Protein AF-A0A1Y1WV71-F1 (afdb_monomer_lite)

Sequence (171 aa):
MDFIVKAIEKKKINKIKLLINNNNKRDILYEMYDKNELSEKKLKFIIEKCSNYLYISTPLIERLIKEDNYQLFSIIIENLNFFDNKFILNILLFHYKNKTPISTSDLKQQISKYKFKLNKYNIYRRNTCGNYLEEACSCGNENVFFFLIRHGIVRKNENIFGETLLFEACR

Structure (mmCIF, N/CA/C/O backbone):
data_AF-A0A1Y1WV71-F1
#
_entry.id   AF-A0A1Y1WV71-F1
#
loop_
_atom_site.group_PDB
_atom_site.id
_atom_site.type_symbol
_atom_site.label_atom_id
_atom_site.label_alt_id
_atom_site.label_comp_id
_atom_site.label_asym_id
_atom_site.label_entity_id
_atom_site.label_seq_id
_atom_site.pdbx_PDB_ins_code
_atom_site.Cartn_x
_atom_site.Cartn_y
_atom_site.Cartn_z
_atom_site.occupancy
_atom_site.B_iso_or_equiv
_atom_site.auth_seq_id
_atom_site.auth_comp_id
_atom_site.auth_asym_id
_atom_site.auth_atom_id
_atom_site.pdbx_PDB_model_num
ATOM 1 N N . MET A 1 1 ? -9.002 -9.980 13.782 1.00 71.69 1 MET A N 1
ATOM 2 C CA . MET A 1 1 ? -9.132 -8.605 13.261 1.00 71.69 1 MET A CA 1
ATOM 3 C C . MET A 1 1 ? -9.161 -7.558 14.363 1.00 71.69 1 MET A C 1
ATOM 5 O O . MET A 1 1 ? -8.266 -6.725 14.388 1.00 71.69 1 MET A O 1
ATOM 9 N N . ASP A 1 2 ? -10.065 -7.654 15.338 1.00 85.56 2 ASP A N 1
ATOM 10 C CA . ASP A 1 2 ? -10.272 -6.631 16.383 1.00 8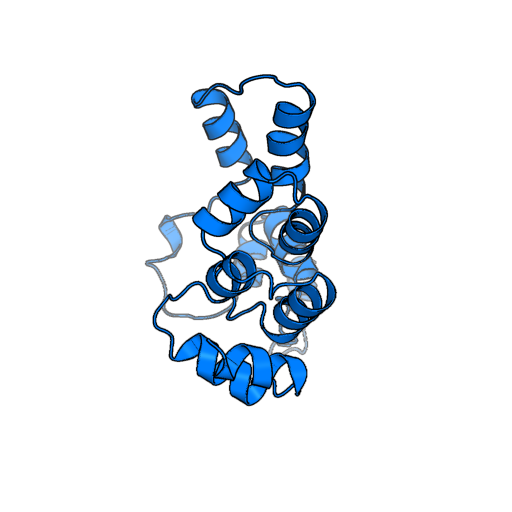5.56 2 ASP A CA 1
ATOM 11 C C . ASP A 1 2 ? -8.999 -6.222 17.138 1.00 85.56 2 ASP A C 1
ATOM 13 O O . ASP A 1 2 ? -8.823 -5.065 17.514 1.00 85.56 2 ASP A O 1
ATOM 17 N N . PHE A 1 3 ? -8.065 -7.155 17.343 1.00 90.62 3 PHE A N 1
ATOM 18 C CA . PHE A 1 3 ? -6.785 -6.867 17.993 1.00 90.62 3 PHE A CA 1
ATOM 19 C C . PHE A 1 3 ? -5.881 -5.926 17.187 1.00 90.62 3 PHE A C 1
ATOM 21 O O . PHE A 1 3 ? -5.140 -5.154 17.795 1.00 90.62 3 PHE A O 1
ATOM 28 N N . ILE A 1 4 ? -5.931 -5.990 15.853 1.00 88.56 4 ILE A N 1
ATOM 29 C CA . ILE A 1 4 ? -5.132 -5.147 14.954 1.00 88.56 4 ILE A CA 1
ATOM 30 C C . ILE A 1 4 ? -5.721 -3.743 14.925 1.00 88.56 4 ILE A C 1
ATOM 32 O O . ILE A 1 4 ? -4.998 -2.780 15.165 1.00 88.56 4 ILE A O 1
ATOM 36 N N . VAL A 1 5 ? -7.037 -3.631 14.743 1.00 90.88 5 VAL A N 1
ATOM 37 C CA . VAL A 1 5 ? -7.748 -2.344 14.744 1.00 90.88 5 VAL A CA 1
ATOM 38 C C . VAL A 1 5 ? -7.538 -1.619 16.074 1.00 90.88 5 VAL A C 1
ATOM 40 O O . VAL A 1 5 ? -7.071 -0.480 16.086 1.00 90.88 5 VAL A O 1
ATOM 43 N N . LYS A 1 6 ? -7.713 -2.320 17.205 1.00 93.94 6 LYS A N 1
ATOM 44 C CA . LYS A 1 6 ? -7.415 -1.776 18.543 1.00 93.94 6 LYS A CA 1
ATOM 45 C C . LYS A 1 6 ? -5.943 -1.386 18.709 1.00 93.94 6 LYS A C 1
ATOM 47 O O . LYS A 1 6 ? -5.636 -0.455 19.454 1.00 93.94 6 LYS A O 1
ATOM 52 N N . ALA A 1 7 ? -5.008 -2.100 18.080 1.00 92.25 7 ALA A N 1
ATOM 53 C CA . ALA A 1 7 ? -3.588 -1.751 18.132 1.00 92.25 7 ALA A CA 1
ATOM 54 C C . ALA A 1 7 ? -3.272 -0.493 17.306 1.00 92.25 7 ALA A C 1
ATOM 56 O O . ALA A 1 7 ? -2.481 0.330 17.768 1.00 92.25 7 ALA A O 1
ATOM 57 N N . ILE A 1 8 ? -3.914 -0.329 16.144 1.00 91.81 8 ILE A N 1
ATOM 58 C CA . ILE A 1 8 ? -3.824 0.861 15.284 1.00 91.81 8 ILE A CA 1
ATOM 59 C C . ILE A 1 8 ? -4.391 2.084 16.005 1.00 91.81 8 ILE A C 1
ATOM 61 O O . ILE A 1 8 ? -3.721 3.109 16.082 1.00 91.81 8 ILE A O 1
ATOM 65 N N . GLU A 1 9 ? -5.568 1.963 16.619 1.00 92.50 9 GLU A N 1
ATOM 66 C CA . GLU A 1 9 ? -6.203 3.053 17.376 1.00 92.50 9 GLU A CA 1
ATOM 67 C C . GLU A 1 9 ? -5.357 3.495 18.571 1.00 92.50 9 GLU A C 1
ATOM 69 O O . GLU A 1 9 ? -5.191 4.686 18.822 1.00 92.50 9 GLU A O 1
ATOM 74 N N . LYS A 1 10 ? -4.730 2.534 19.259 1.00 95.69 10 LYS A N 1
ATOM 75 C CA . LYS A 1 10 ? -3.781 2.804 20.348 1.00 95.69 10 LYS A CA 1
ATOM 76 C C . LYS A 1 10 ? -2.372 3.168 19.859 1.00 95.69 10 LYS A C 1
ATOM 78 O O . LYS A 1 10 ? -1.476 3.296 20.690 1.00 95.69 10 LYS A O 1
ATOM 83 N N . LYS A 1 11 ? -2.150 3.277 18.542 1.00 93.44 11 LYS A N 1
ATOM 84 C CA . LYS A 1 11 ? -0.857 3.572 17.894 1.00 93.44 11 LYS A CA 1
ATOM 85 C C . LYS A 1 11 ? 0.307 2.691 18.384 1.00 93.44 11 LYS A C 1
ATOM 87 O O . LYS A 1 11 ? 1.455 3.129 18.449 1.00 93.44 11 LYS A O 1
ATOM 92 N N . LYS A 1 12 ? 0.044 1.424 18.727 1.00 94.56 12 LYS A N 1
ATOM 93 C CA . LYS A 1 12 ? 1.051 0.487 19.263 1.00 94.56 12 LYS A CA 1
ATOM 94 C C . LYS A 1 12 ? 1.852 -0.183 18.139 1.00 94.56 12 LYS A C 1
ATOM 96 O O . LYS A 1 12 ? 1.635 -1.356 17.841 1.00 94.56 12 LYS A O 1
ATOM 101 N N . ILE A 1 13 ? 2.805 0.543 17.549 1.00 91.69 13 ILE A N 1
ATOM 102 C CA . ILE A 1 13 ? 3.568 0.138 16.345 1.00 91.69 13 ILE A CA 1
ATOM 103 C C . ILE A 1 13 ? 4.200 -1.258 16.469 1.00 91.69 13 ILE A C 1
ATOM 105 O O . ILE A 1 13 ? 4.029 -2.082 15.576 1.00 91.69 13 ILE A O 1
ATOM 109 N N . ASN A 1 14 ? 4.880 -1.566 17.578 1.00 92.38 14 ASN A N 1
ATOM 110 C CA . ASN A 1 14 ? 5.543 -2.869 17.751 1.00 92.38 14 ASN A CA 1
ATOM 111 C C . ASN A 1 14 ? 4.546 -4.033 17.741 1.00 92.38 14 ASN A C 1
ATOM 113 O O . ASN A 1 14 ? 4.819 -5.090 17.177 1.00 92.38 14 ASN A O 1
ATOM 117 N N . LYS A 1 15 ? 3.356 -3.813 18.309 1.00 92.69 15 LYS A N 1
ATOM 118 C CA . LYS A 1 15 ? 2.281 -4.803 18.288 1.00 92.69 15 LYS A CA 1
ATOM 119 C C . LYS A 1 15 ? 1.705 -4.963 16.882 1.00 92.69 15 LYS A C 1
ATOM 121 O O . LYS A 1 15 ? 1.425 -6.085 16.485 1.00 92.69 15 LYS A O 1
ATOM 126 N N . ILE A 1 16 ? 1.566 -3.871 16.129 1.00 89.50 16 ILE A N 1
ATOM 127 C CA . ILE A 1 16 ? 1.105 -3.906 14.733 1.00 89.50 16 ILE A CA 1
ATOM 128 C C . ILE A 1 16 ? 2.090 -4.708 13.874 1.00 89.50 16 ILE A C 1
ATOM 130 O O . ILE A 1 16 ? 1.667 -5.642 13.207 1.00 89.50 16 ILE A O 1
ATOM 134 N N . LYS A 1 17 ? 3.397 -4.428 13.964 1.00 90.12 17 LYS A N 1
ATOM 135 C CA . LYS A 1 17 ? 4.441 -5.167 13.228 1.00 90.12 17 LYS A CA 1
ATOM 136 C C . LYS A 1 17 ? 4.413 -6.666 13.527 1.00 90.12 17 LYS A C 1
ATOM 138 O O . LYS A 1 17 ? 4.433 -7.475 12.607 1.00 90.12 17 LYS A O 1
ATOM 143 N N . LEU A 1 18 ? 4.315 -7.031 14.807 1.00 90.31 18 LEU A N 1
ATOM 144 C CA . LEU A 1 18 ? 4.246 -8.430 15.232 1.00 90.31 18 LEU A CA 1
ATOM 145 C C . LEU A 1 18 ? 2.978 -9.117 14.706 1.00 90.31 18 LEU A C 1
ATOM 147 O O . LEU A 1 18 ? 3.041 -10.243 14.222 1.00 90.31 18 LEU A O 1
ATOM 151 N N . LEU A 1 19 ? 1.834 -8.427 14.746 1.00 88.38 19 LEU A N 1
ATOM 152 C CA . LEU A 1 19 ? 0.576 -8.951 14.213 1.00 88.38 19 LEU A CA 1
ATOM 153 C C . LEU A 1 19 ? 0.590 -9.081 12.686 1.00 88.38 19 LEU A C 1
ATOM 155 O O . LEU A 1 19 ? 0.015 -10.036 12.178 1.00 88.38 19 LEU A O 1
ATOM 159 N N . ILE A 1 20 ? 1.228 -8.160 11.960 1.00 88.25 20 ILE A N 1
ATOM 160 C CA . ILE A 1 20 ? 1.381 -8.249 10.502 1.00 88.25 20 ILE A CA 1
ATOM 161 C C . ILE A 1 20 ? 2.272 -9.445 10.142 1.00 88.25 20 ILE A C 1
ATOM 163 O O . ILE A 1 20 ? 1.861 -10.288 9.348 1.00 88.25 20 ILE A O 1
ATOM 167 N N . ASN A 1 21 ? 3.436 -9.579 10.787 1.00 87.56 21 ASN A N 1
ATOM 168 C CA . ASN A 1 21 ? 4.374 -10.671 10.509 1.00 87.56 21 ASN A CA 1
ATOM 169 C C . ASN A 1 21 ? 3.796 -12.055 10.832 1.00 87.56 21 ASN A C 1
ATOM 171 O O . ASN A 1 21 ? 3.994 -12.993 10.066 1.00 87.56 21 ASN A O 1
ATOM 175 N N . ASN A 1 22 ? 3.054 -12.189 11.934 1.00 87.38 22 ASN A N 1
ATOM 176 C CA . ASN A 1 22 ? 2.500 -13.481 12.346 1.00 87.38 22 ASN A CA 1
ATOM 177 C C . ASN A 1 22 ? 1.320 -13.945 11.482 1.00 87.38 22 ASN A C 1
ATOM 179 O O . ASN A 1 22 ? 0.936 -15.110 11.547 1.00 87.38 22 ASN A O 1
ATOM 183 N N . ASN A 1 23 ? 0.714 -13.058 10.691 1.00 80.12 23 ASN A N 1
ATOM 184 C CA . ASN A 1 23 ? -0.532 -13.356 9.992 1.00 80.12 23 ASN A CA 1
ATOM 185 C C . ASN A 1 23 ? -0.362 -14.083 8.648 1.00 80.12 23 ASN A C 1
ATOM 187 O O . ASN A 1 23 ? -1.324 -14.141 7.893 1.00 80.12 23 ASN A O 1
ATOM 191 N N . ASN A 1 24 ? 0.804 -14.673 8.345 1.00 65.19 24 ASN A N 1
ATOM 192 C CA . ASN A 1 24 ? 1.015 -15.603 7.220 1.00 65.19 24 ASN A CA 1
ATOM 193 C C . ASN A 1 24 ? 0.221 -15.244 5.943 1.00 65.19 24 ASN A C 1
ATOM 195 O O . ASN A 1 24 ? -0.577 -16.039 5.450 1.00 65.19 24 ASN A O 1
ATOM 199 N N . LYS A 1 25 ? 0.459 -14.044 5.395 1.00 67.19 25 LYS A N 1
ATOM 200 C CA . LYS A 1 25 ? -0.151 -13.526 4.148 1.00 67.19 25 LYS A CA 1
ATOM 201 C C . LYS A 1 25 ? -1.622 -13.093 4.219 1.00 67.19 25 LYS A C 1
ATOM 203 O O . LYS A 1 25 ? -2.194 -12.792 3.174 1.00 67.19 25 LYS A O 1
ATOM 208 N N . ARG A 1 26 ? -2.250 -13.021 5.396 1.00 82.75 26 ARG A N 1
ATOM 209 C CA . ARG A 1 26 ? -3.572 -12.383 5.514 1.00 82.75 26 ARG A CA 1
ATOM 210 C C . ARG A 1 26 ? -3.489 -10.924 5.076 1.00 82.75 26 ARG A C 1
ATOM 212 O O . ARG A 1 26 ? -2.684 -10.165 5.617 1.00 82.75 26 ARG A O 1
ATOM 219 N N . ASP A 1 27 ? -4.342 -10.532 4.134 1.00 88.38 27 ASP A N 1
ATOM 220 C CA . ASP A 1 27 ? -4.474 -9.131 3.755 1.00 88.38 27 ASP A CA 1
ATOM 221 C C . ASP A 1 27 ? -5.322 -8.389 4.790 1.00 88.38 27 ASP A C 1
ATOM 223 O O . ASP A 1 27 ? -6.546 -8.292 4.710 1.00 88.38 27 ASP A O 1
ATOM 227 N N . ILE A 1 28 ? -4.620 -7.864 5.787 1.00 91.88 28 ILE A N 1
ATOM 228 C CA . ILE A 1 28 ? -5.192 -7.072 6.871 1.00 91.88 28 ILE A CA 1
ATOM 229 C C . ILE A 1 28 ? -5.898 -5.828 6.328 1.00 91.88 28 ILE A C 1
ATOM 231 O O . ILE A 1 28 ? -6.928 -5.438 6.872 1.00 91.88 28 ILE A O 1
ATOM 235 N N . LEU A 1 29 ? -5.370 -5.196 5.275 1.00 93.94 29 LEU A N 1
ATOM 236 C CA . LEU A 1 29 ? -5.991 -3.997 4.722 1.00 93.94 29 LEU A CA 1
ATOM 237 C C . LEU A 1 29 ? -7.292 -4.336 4.005 1.00 93.94 29 LEU A C 1
ATOM 239 O O . LEU A 1 29 ? -8.265 -3.607 4.177 1.00 93.94 29 LEU A O 1
ATOM 243 N N . TYR A 1 30 ? -7.337 -5.453 3.276 1.00 94.81 30 TYR A N 1
ATOM 244 C CA . TYR A 1 30 ? -8.574 -5.938 2.668 1.00 94.81 30 TYR A CA 1
ATOM 245 C C . TYR A 1 30 ? -9.634 -6.249 3.719 1.00 94.81 30 TYR A C 1
ATOM 247 O O . TYR A 1 30 ? -10.765 -5.789 3.599 1.00 94.81 30 TYR A O 1
ATOM 255 N N . GLU A 1 31 ? -9.265 -6.965 4.784 1.00 94.25 31 GLU A N 1
ATOM 256 C CA . GLU A 1 31 ? -10.199 -7.272 5.870 1.00 94.25 31 GLU A CA 1
ATOM 257 C C . GLU A 1 31 ? -10.696 -5.992 6.570 1.00 94.25 31 GLU A C 1
ATOM 259 O O . GLU A 1 31 ? -11.870 -5.903 6.925 1.00 94.25 31 GLU A O 1
ATOM 264 N N . MET A 1 32 ? -9.829 -4.989 6.771 1.00 95.56 32 MET A N 1
ATOM 265 C CA . MET A 1 32 ? -10.234 -3.696 7.344 1.00 95.56 32 MET A CA 1
ATOM 266 C C . MET A 1 32 ? -11.155 -2.922 6.404 1.00 95.56 32 MET A C 1
ATOM 268 O O . MET A 1 32 ? -12.075 -2.249 6.867 1.00 95.56 32 MET A O 1
ATOM 272 N N . TYR A 1 33 ? -10.902 -2.998 5.100 1.00 96.56 33 TYR A N 1
ATOM 273 C CA . TYR A 1 33 ? -11.727 -2.353 4.091 1.00 96.56 33 TYR A CA 1
ATOM 274 C C . TYR A 1 33 ? -13.123 -2.981 4.023 1.00 96.56 33 TYR A C 1
ATOM 276 O O . TYR A 1 33 ? -14.112 -2.268 4.143 1.00 96.56 33 TYR A O 1
ATOM 284 N N . ASP A 1 34 ? -13.208 -4.312 3.948 1.00 95.62 34 ASP A N 1
ATOM 285 C CA . ASP A 1 34 ? -14.470 -5.065 3.887 1.00 95.62 34 ASP A CA 1
ATOM 286 C C . ASP A 1 34 ? -15.379 -4.811 5.100 1.00 95.62 34 ASP A C 1
ATOM 288 O O . ASP A 1 34 ? -16.603 -4.811 4.994 1.00 95.62 34 ASP A O 1
ATOM 292 N N . LYS A 1 35 ? -14.777 -4.525 6.258 1.00 96.06 35 LYS A N 1
AT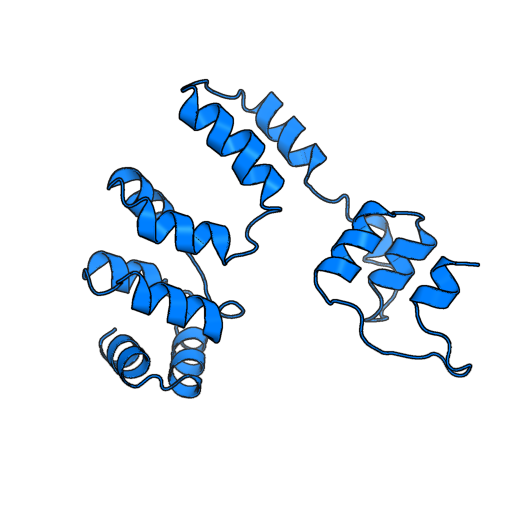OM 293 C CA . LYS A 1 35 ? -15.493 -4.190 7.494 1.00 96.06 35 LYS A CA 1
ATOM 294 C C . LYS A 1 35 ? -15.819 -2.706 7.657 1.00 96.06 35 LYS A C 1
ATOM 296 O O . LYS A 1 35 ? -16.334 -2.324 8.705 1.00 96.06 35 LYS A O 1
ATOM 301 N N . ASN A 1 36 ? -15.514 -1.863 6.668 1.00 96.38 36 ASN A N 1
ATOM 302 C CA . ASN A 1 36 ? -15.622 -0.402 6.756 1.00 96.38 36 ASN A CA 1
ATOM 303 C C . ASN A 1 36 ? -14.811 0.210 7.920 1.00 96.38 36 ASN A C 1
ATOM 305 O O . ASN A 1 36 ? -15.153 1.260 8.464 1.00 96.38 36 ASN A O 1
ATOM 309 N N . GLU A 1 37 ? -13.711 -0.433 8.318 1.00 96.44 37 GLU A N 1
ATOM 310 C CA . GLU A 1 37 ? -12.835 0.017 9.409 1.00 96.44 37 GLU A CA 1
ATOM 311 C C . GLU A 1 37 ? -11.603 0.784 8.900 1.00 96.44 37 GLU A C 1
ATOM 313 O O . GLU A 1 37 ? -10.875 1.398 9.695 1.00 96.44 37 GLU A O 1
ATOM 318 N N . LEU A 1 38 ? -11.348 0.749 7.587 1.00 96.75 38 LEU A N 1
ATOM 319 C CA . LEU A 1 38 ? -10.210 1.392 6.938 1.00 96.75 38 LEU A CA 1
ATOM 320 C C . LEU A 1 38 ? -10.543 2.826 6.502 1.00 96.75 38 LEU A C 1
ATOM 322 O O . LEU A 1 38 ? -10.997 3.067 5.389 1.00 96.75 38 LEU A O 1
ATOM 326 N N . SER A 1 39 ? -10.272 3.798 7.371 1.00 96.88 39 SER A N 1
ATOM 327 C CA . SER A 1 39 ? -10.326 5.219 7.006 1.00 96.88 39 SER A CA 1
ATOM 328 C C . SER A 1 39 ? -9.006 5.713 6.410 1.00 96.88 39 SER A C 1
ATOM 330 O O . SER A 1 39 ? -7.945 5.149 6.685 1.00 96.88 39 SER A O 1
ATOM 332 N N . GLU A 1 40 ? -9.036 6.833 5.681 1.00 96.69 40 GLU A N 1
ATOM 333 C CA . GLU A 1 40 ? -7.829 7.462 5.116 1.00 96.69 40 GLU A CA 1
ATOM 334 C C . GLU A 1 40 ? -6.743 7.716 6.168 1.00 96.69 40 GLU A C 1
ATOM 336 O O . GLU A 1 40 ? -5.563 7.446 5.946 1.00 96.69 40 GLU A O 1
ATOM 341 N N . LYS A 1 41 ? -7.142 8.210 7.348 1.00 96.19 41 LYS A N 1
ATOM 342 C CA . LYS A 1 41 ? -6.221 8.486 8.459 1.00 96.19 41 LYS A CA 1
ATOM 343 C C . LYS A 1 41 ? -5.560 7.204 8.967 1.00 96.19 41 LYS A C 1
ATOM 345 O O . LYS A 1 41 ? -4.364 7.211 9.255 1.00 96.19 41 LYS A O 1
ATOM 350 N N . LYS A 1 42 ? -6.329 6.112 9.075 1.00 96.12 42 LYS A N 1
ATOM 351 C CA . LYS A 1 42 ? -5.815 4.799 9.490 1.00 96.12 42 LYS A CA 1
ATOM 352 C C . LYS A 1 42 ? -4.859 4.249 8.431 1.00 96.12 42 LYS A C 1
ATOM 354 O O . LYS A 1 42 ? -3.756 3.846 8.785 1.00 96.12 42 LYS A O 1
ATOM 359 N N . LEU A 1 43 ? -5.232 4.308 7.153 1.00 95.62 43 LEU A N 1
ATOM 360 C CA . LEU A 1 43 ? -4.397 3.848 6.045 1.00 95.62 43 LEU A CA 1
ATOM 361 C C . LEU A 1 43 ? -3.065 4.609 5.969 1.00 95.62 43 LEU A C 1
ATOM 363 O O . LEU A 1 43 ? -2.014 3.973 5.958 1.00 95.62 43 LEU A O 1
ATOM 367 N N . LYS A 1 44 ? -3.091 5.949 6.008 1.00 95.06 44 LYS A N 1
ATOM 368 C CA . LYS A 1 44 ? -1.877 6.787 6.028 1.00 95.06 44 LYS A CA 1
ATOM 369 C C . LYS A 1 44 ? -0.949 6.404 7.179 1.00 95.06 44 LYS A C 1
ATOM 371 O O . LYS A 1 44 ? 0.233 6.166 6.960 1.00 95.06 44 LYS A O 1
ATOM 376 N N . PHE A 1 45 ? -1.495 6.268 8.388 1.00 94.75 45 PHE A N 1
ATOM 377 C CA . PHE A 1 45 ? -0.722 5.857 9.561 1.00 94.75 45 PHE A CA 1
ATOM 378 C C . PHE A 1 45 ? -0.086 4.469 9.392 1.00 94.75 45 PHE A C 1
ATOM 380 O O . PHE A 1 45 ? 1.080 4.275 9.741 1.00 94.75 45 PHE A O 1
ATOM 387 N N . ILE A 1 46 ? -0.841 3.501 8.862 1.00 93.50 46 ILE A N 1
ATOM 388 C CA . ILE A 1 46 ? -0.345 2.142 8.626 1.00 93.50 46 ILE A CA 1
ATOM 389 C C . ILE A 1 46 ? 0.792 2.168 7.604 1.00 93.50 46 ILE A C 1
ATOM 391 O O . ILE A 1 46 ? 1.845 1.597 7.878 1.00 93.50 46 ILE A O 1
ATOM 395 N N . ILE A 1 47 ? 0.624 2.844 6.465 1.00 91.94 47 ILE A N 1
ATOM 396 C CA . ILE A 1 47 ? 1.666 2.885 5.434 1.00 91.94 47 ILE A CA 1
ATOM 397 C C . ILE A 1 47 ? 2.919 3.593 5.965 1.00 91.94 47 ILE A C 1
ATOM 399 O O . ILE A 1 47 ? 4.011 3.041 5.867 1.00 91.94 47 ILE A O 1
ATOM 403 N N . GLU A 1 48 ? 2.776 4.745 6.625 1.00 92.00 48 GLU A N 1
ATOM 404 C CA . GLU A 1 48 ? 3.911 5.511 7.159 1.00 92.00 48 GLU A CA 1
ATOM 405 C C . GLU A 1 48 ? 4.747 4.700 8.167 1.00 92.00 48 GLU A C 1
ATOM 407 O O . GLU A 1 48 ? 5.974 4.799 8.204 1.00 92.00 48 GLU A O 1
ATOM 412 N N . LYS A 1 49 ? 4.099 3.885 9.011 1.00 92.88 49 LYS A N 1
ATOM 413 C CA . LYS A 1 49 ? 4.788 3.144 10.082 1.00 92.88 49 LYS A CA 1
ATOM 414 C C . LYS A 1 49 ? 5.129 1.699 9.729 1.00 92.88 49 LYS A C 1
ATOM 416 O O . LYS A 1 49 ? 5.934 1.084 10.438 1.00 92.88 49 LYS A O 1
ATOM 421 N N . CYS A 1 50 ? 4.488 1.124 8.716 1.00 89.00 50 CYS A N 1
ATOM 422 C CA . CYS A 1 50 ? 4.549 -0.306 8.410 1.00 89.00 50 CYS A CA 1
ATOM 423 C C . CYS A 1 50 ? 4.748 -0.620 6.918 1.00 89.00 50 CYS A C 1
ATOM 425 O O . CYS A 1 50 ? 4.615 -1.787 6.564 1.00 89.00 50 CYS A O 1
ATOM 427 N N . SER A 1 51 ? 5.113 0.348 6.068 1.00 86.56 51 SER A N 1
ATOM 428 C CA . SER A 1 51 ? 5.329 0.161 4.618 1.00 86.56 51 SER A CA 1
ATOM 429 C C . SER A 1 51 ? 6.126 -1.099 4.258 1.00 86.56 51 SER A C 1
ATOM 431 O O . SER A 1 51 ? 5.680 -1.883 3.429 1.00 86.56 51 SER A O 1
ATOM 433 N N . ASN A 1 52 ? 7.246 -1.359 4.941 1.00 82.50 52 ASN A N 1
ATOM 434 C CA . ASN A 1 52 ? 8.118 -2.515 4.670 1.00 82.50 52 ASN A CA 1
ATOM 435 C C . ASN A 1 52 ? 7.494 -3.887 4.988 1.00 82.50 52 ASN A C 1
ATOM 437 O O . ASN A 1 52 ? 8.046 -4.912 4.601 1.00 82.50 52 ASN A O 1
ATOM 441 N N . TYR A 1 53 ? 6.389 -3.916 5.730 1.00 83.44 53 TYR A N 1
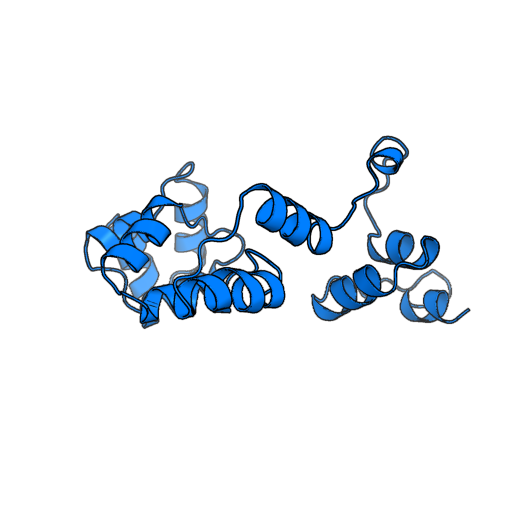ATOM 442 C CA . TYR A 1 53 ? 5.695 -5.138 6.153 1.00 83.44 53 TYR A CA 1
ATOM 443 C C . TYR A 1 53 ? 4.310 -5.253 5.515 1.00 83.44 53 TYR A C 1
ATOM 445 O O . TYR A 1 53 ? 3.609 -6.243 5.715 1.00 83.44 53 TYR A O 1
ATOM 453 N N . LEU A 1 54 ? 3.884 -4.218 4.795 1.00 85.69 54 LEU A N 1
ATOM 454 C CA . LEU A 1 54 ? 2.536 -4.115 4.286 1.00 85.69 54 LEU A CA 1
ATOM 455 C C . LEU A 1 54 ? 2.404 -4.921 2.997 1.00 85.69 54 LEU A C 1
ATOM 457 O O . LEU A 1 54 ? 3.056 -4.635 1.996 1.00 85.69 54 LEU A O 1
ATOM 461 N N . TYR A 1 55 ? 1.512 -5.902 3.016 1.00 86.38 55 TYR A N 1
ATOM 462 C CA . TYR A 1 55 ? 1.045 -6.564 1.811 1.00 86.38 55 TYR A CA 1
ATOM 463 C C . TYR A 1 55 ? -0.298 -5.956 1.407 1.00 86.38 55 TYR A C 1
ATOM 465 O O . TYR A 1 55 ? -1.221 -5.928 2.218 1.00 86.38 55 TYR A O 1
ATOM 473 N N . ILE A 1 56 ? -0.393 -5.469 0.171 1.00 88.06 56 ILE A N 1
ATOM 474 C CA . ILE A 1 56 ? -1.658 -5.055 -0.445 1.00 88.06 56 ILE A CA 1
ATOM 475 C C . ILE A 1 56 ? -2.021 -6.106 -1.472 1.00 88.06 56 ILE A C 1
ATOM 477 O O . ILE A 1 56 ? -1.286 -6.303 -2.441 1.00 88.06 56 ILE A O 1
ATOM 481 N N . SER A 1 57 ? -3.136 -6.795 -1.256 1.00 89.00 57 SER A N 1
ATOM 482 C CA . SER A 1 57 ? -3.594 -7.795 -2.206 1.00 89.00 57 SER A CA 1
ATOM 483 C C . SER A 1 57 ? -4.267 -7.154 -3.417 1.00 89.00 57 SER A C 1
ATOM 485 O O . SER A 1 57 ? -4.856 -6.071 -3.356 1.00 89.00 57 SER A O 1
ATOM 487 N N . THR A 1 58 ? -4.213 -7.871 -4.537 1.00 85.06 58 THR A N 1
ATOM 488 C CA . THR A 1 58 ? -4.955 -7.535 -5.754 1.00 85.06 58 THR A CA 1
ATOM 489 C C . THR A 1 58 ? -6.467 -7.385 -5.500 1.00 85.06 58 THR A C 1
ATOM 491 O O . THR A 1 58 ? -7.004 -6.371 -5.943 1.00 85.06 58 THR A O 1
ATOM 494 N N . PRO A 1 59 ? -7.143 -8.266 -4.725 1.00 90.25 59 PRO A N 1
ATOM 495 C CA . PRO A 1 59 ? -8.548 -8.080 -4.346 1.00 90.25 59 PRO A CA 1
ATOM 496 C C . PRO A 1 59 ? -8.890 -6.718 -3.730 1.00 90.25 59 PRO A C 1
ATOM 498 O O . PRO A 1 59 ? -9.944 -6.161 -4.036 1.00 90.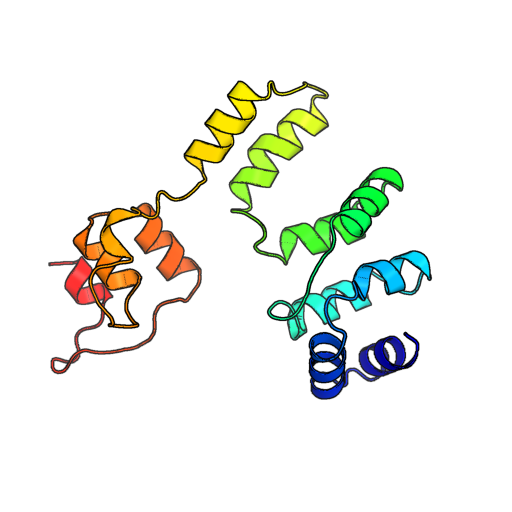25 59 PRO A O 1
ATOM 501 N N . LEU A 1 60 ? -8.019 -6.149 -2.885 1.00 92.75 60 LEU A N 1
ATOM 502 C CA . LEU A 1 60 ? -8.248 -4.813 -2.323 1.00 92.75 60 LEU A CA 1
ATOM 503 C C . LEU A 1 60 ? -8.233 -3.740 -3.404 1.00 92.75 60 LEU A C 1
ATOM 505 O O . LEU A 1 60 ? -9.120 -2.893 -3.441 1.00 92.75 60 LEU A O 1
ATOM 509 N N . ILE A 1 61 ? -7.250 -3.794 -4.299 1.00 88.06 61 ILE A N 1
ATOM 510 C CA . ILE A 1 61 ? -7.123 -2.829 -5.391 1.00 88.06 61 ILE A CA 1
ATOM 511 C C . ILE A 1 61 ? -8.336 -2.908 -6.324 1.00 88.06 61 ILE A C 1
ATOM 513 O O . ILE A 1 61 ? -8.937 -1.883 -6.635 1.00 88.06 61 ILE A O 1
ATOM 517 N N . GLU A 1 62 ? -8.723 -4.117 -6.735 1.00 83.62 62 GLU A N 1
ATOM 518 C CA . GLU A 1 62 ? -9.885 -4.334 -7.603 1.00 83.62 62 GLU A CA 1
ATOM 519 C C . GLU A 1 62 ? -11.165 -3.782 -6.979 1.00 83.62 62 GLU A C 1
ATOM 521 O O . GLU A 1 62 ? -11.955 -3.119 -7.653 1.00 83.62 62 GLU A O 1
ATOM 526 N N . ARG A 1 63 ? -11.354 -4.015 -5.677 1.00 90.81 63 ARG A N 1
ATOM 527 C CA . ARG A 1 63 ? -12.540 -3.550 -4.966 1.00 90.81 63 ARG A CA 1
ATOM 528 C C . ARG A 1 63 ? -12.576 -2.032 -4.814 1.00 90.81 63 ARG A C 1
ATOM 530 O O . ARG A 1 63 ? -13.619 -1.442 -5.069 1.00 90.81 63 ARG A O 1
ATOM 537 N N . LEU A 1 64 ? -11.445 -1.402 -4.490 1.00 87.31 64 LEU A N 1
ATOM 538 C CA . LEU A 1 64 ? -11.333 0.060 -4.422 1.00 87.31 64 LEU A CA 1
ATOM 539 C C . LEU A 1 64 ? -11.678 0.728 -5.759 1.00 87.31 64 LEU A C 1
ATOM 541 O O . LEU A 1 64 ? -12.359 1.749 -5.768 1.00 87.31 64 LEU A O 1
ATOM 545 N N . ILE A 1 65 ? -11.235 0.145 -6.878 1.00 80.62 65 ILE A N 1
ATOM 546 C CA . ILE A 1 65 ? -11.551 0.646 -8.223 1.00 80.62 65 ILE A CA 1
ATOM 547 C C . ILE A 1 65 ? -13.038 0.450 -8.533 1.00 80.62 65 ILE A C 1
ATOM 549 O O . ILE A 1 65 ? -13.689 1.370 -9.017 1.00 80.62 65 ILE A O 1
ATOM 553 N N . LYS A 1 66 ? -13.585 -0.736 -8.243 1.00 87.44 66 LYS A N 1
ATOM 554 C CA . LYS A 1 66 ? -14.991 -1.068 -8.516 1.00 87.44 66 LYS A CA 1
ATOM 555 C C . LYS A 1 66 ? -15.972 -0.188 -7.738 1.00 87.44 66 LYS A C 1
ATOM 557 O O . LYS A 1 66 ? -17.065 0.073 -8.227 1.00 87.44 66 LYS A O 1
ATOM 562 N N . GLU A 1 67 ? -15.598 0.222 -6.532 1.00 92.75 67 GLU A N 1
ATOM 563 C CA . GLU A 1 67 ? -16.412 1.057 -5.643 1.00 92.75 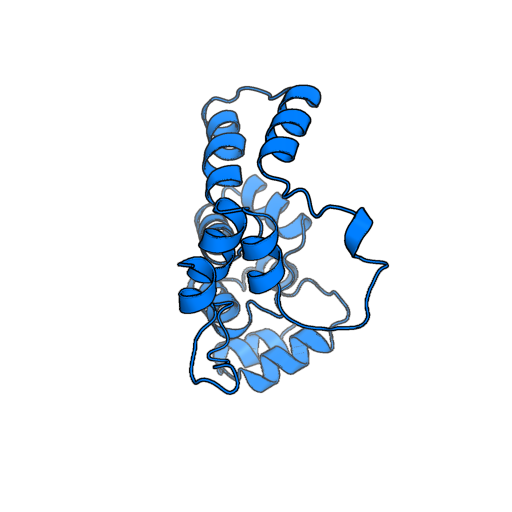67 GLU A CA 1
ATOM 564 C C . GLU A 1 67 ? -16.100 2.560 -5.782 1.00 92.75 67 GLU A C 1
ATOM 566 O O . GLU A 1 67 ? -16.549 3.351 -4.956 1.00 92.75 67 GLU A O 1
ATOM 571 N N . ASP A 1 68 ? -15.325 2.966 -6.799 1.00 89.38 68 ASP A N 1
ATOM 572 C CA . ASP A 1 68 ? -14.930 4.362 -7.043 1.00 89.38 68 ASP A CA 1
ATOM 573 C C . ASP A 1 68 ? -14.263 5.043 -5.822 1.00 89.38 68 ASP A C 1
ATOM 575 O O . ASP A 1 68 ? -14.313 6.264 -5.644 1.00 89.38 68 ASP A O 1
ATOM 579 N N . ASN A 1 69 ? -13.582 4.270 -4.966 1.00 91.69 69 ASN A N 1
ATOM 580 C CA . ASN A 1 69 ? -12.921 4.773 -3.760 1.00 91.69 69 ASN A CA 1
ATOM 581 C C . ASN A 1 69 ? -11.511 5.300 -4.070 1.00 91.69 69 ASN A C 1
ATOM 583 O O . ASN A 1 69 ? -10.480 4.798 -3.603 1.00 91.69 69 ASN A O 1
ATOM 587 N N . TYR A 1 70 ? -11.475 6.344 -4.896 1.00 86.06 70 TYR A N 1
ATOM 588 C CA . TYR A 1 70 ? -10.240 6.933 -5.408 1.00 86.06 70 TYR A CA 1
ATOM 589 C C . TYR A 1 70 ? -9.358 7.545 -4.314 1.00 86.06 70 TYR A C 1
ATOM 591 O O . TYR A 1 70 ? -8.146 7.613 -4.494 1.00 86.06 70 TYR A O 1
ATOM 599 N N . GLN A 1 71 ? -9.934 7.950 -3.177 1.00 91.94 71 GLN A N 1
ATOM 600 C CA . GLN A 1 71 ? -9.193 8.541 -2.057 1.00 91.94 71 GLN A CA 1
ATOM 601 C C . GLN A 1 71 ? -8.268 7.526 -1.379 1.00 91.94 71 GLN A C 1
ATOM 603 O O . GLN A 1 71 ? -7.079 7.781 -1.208 1.00 91.94 71 GLN A O 1
ATOM 608 N N . LEU A 1 72 ? -8.778 6.346 -1.011 1.00 93.56 72 LEU A N 1
ATOM 609 C CA . LEU A 1 72 ? -7.928 5.302 -0.427 1.00 93.56 72 LEU A CA 1
ATOM 610 C C . LEU A 1 72 ? -6.954 4.738 -1.462 1.00 93.56 72 LEU A C 1
ATOM 612 O O . LEU A 1 72 ? -5.795 4.468 -1.138 1.00 93.56 72 LEU A O 1
ATOM 616 N N . PHE A 1 73 ? -7.407 4.606 -2.711 1.00 87.06 73 PHE A N 1
ATOM 617 C CA . PHE A 1 73 ? -6.560 4.157 -3.806 1.00 87.06 73 PHE A CA 1
ATOM 618 C C . PHE A 1 73 ? -5.381 5.111 -4.058 1.00 87.06 73 PHE A C 1
ATOM 620 O O . PHE A 1 73 ? -4.249 4.646 -4.181 1.00 87.06 73 PHE A O 1
ATOM 627 N N . SER A 1 74 ? -5.595 6.432 -4.060 1.00 85.00 74 SER A N 1
ATOM 628 C CA . SER A 1 74 ? -4.508 7.397 -4.267 1.00 85.00 74 SER A CA 1
ATOM 629 C C . SER A 1 74 ? -3.482 7.342 -3.138 1.00 85.00 74 SER A C 1
ATOM 631 O O . SER A 1 74 ? -2.287 7.322 -3.411 1.00 85.00 74 SER A O 1
ATOM 633 N N . ILE A 1 75 ? -3.923 7.197 -1.882 1.00 91.81 75 ILE A N 1
ATOM 634 C CA . ILE A 1 75 ? -3.019 7.034 -0.733 1.00 91.81 75 ILE A CA 1
ATOM 635 C C . ILE A 1 75 ? -2.137 5.789 -0.910 1.00 91.81 75 ILE A C 1
ATOM 637 O O . ILE A 1 75 ? -0.936 5.853 -0.646 1.00 91.81 75 ILE A O 1
ATOM 641 N N . ILE A 1 76 ? -2.714 4.670 -1.361 1.00 89.12 76 ILE A N 1
ATOM 642 C CA . ILE A 1 76 ? -1.972 3.435 -1.651 1.00 89.12 76 ILE A CA 1
ATOM 643 C C . ILE A 1 76 ? -0.908 3.687 -2.721 1.00 89.12 76 ILE A C 1
ATOM 645 O O . ILE A 1 76 ? 0.255 3.354 -2.504 1.00 89.12 76 ILE A O 1
ATOM 649 N N . ILE A 1 77 ? -1.289 4.297 -3.844 1.00 81.38 77 ILE A N 1
ATOM 650 C CA . ILE A 1 77 ? -0.389 4.532 -4.980 1.00 81.38 77 ILE A CA 1
ATOM 651 C C . ILE A 1 77 ? 0.718 5.535 -4.639 1.00 81.38 77 ILE A C 1
ATOM 653 O O . ILE A 1 77 ? 1.866 5.322 -5.007 1.00 81.38 77 ILE A O 1
ATOM 657 N N . GLU A 1 78 ? 0.405 6.607 -3.914 1.00 81.44 78 GLU A N 1
ATOM 658 C CA . GLU A 1 78 ? 1.372 7.653 -3.564 1.00 81.44 78 GLU A CA 1
ATOM 659 C C . GLU A 1 78 ? 2.435 7.179 -2.568 1.00 81.44 78 GLU A C 1
ATOM 661 O O . GLU A 1 78 ? 3.561 7.676 -2.588 1.00 81.44 78 GLU A O 1
ATOM 666 N N . ASN A 1 79 ? 2.084 6.247 -1.677 1.00 81.12 79 ASN A N 1
ATOM 667 C CA . ASN A 1 79 ? 2.935 5.879 -0.544 1.00 81.12 79 ASN A CA 1
ATOM 668 C C . ASN A 1 79 ? 3.596 4.504 -0.684 1.00 81.12 79 ASN A C 1
ATOM 670 O O . ASN A 1 79 ? 4.443 4.147 0.139 1.00 81.12 79 ASN A O 1
ATOM 674 N N . LEU A 1 80 ? 3.223 3.716 -1.693 1.00 70.94 80 LEU A N 1
ATOM 675 C CA . LEU A 1 80 ? 3.830 2.417 -1.935 1.00 70.94 80 LEU A CA 1
ATOM 676 C C . LEU A 1 80 ? 4.571 2.444 -3.260 1.00 70.94 80 LEU A C 1
ATOM 678 O O . LEU A 1 80 ? 3.989 2.664 -4.317 1.00 70.94 80 LEU A O 1
ATOM 682 N N . ASN A 1 81 ? 5.872 2.165 -3.184 1.00 63.16 81 ASN A N 1
ATOM 683 C CA . ASN A 1 81 ? 6.779 2.047 -4.324 1.00 63.16 81 ASN A CA 1
ATOM 684 C C . ASN A 1 81 ? 6.479 0.769 -5.141 1.00 63.16 81 ASN A C 1
ATOM 686 O O . ASN A 1 81 ? 7.376 -0.039 -5.374 1.00 63.16 81 ASN A O 1
ATOM 690 N N . PHE A 1 82 ? 5.220 0.524 -5.524 1.00 52.28 82 PHE A N 1
ATOM 691 C CA . PHE A 1 82 ? 4.829 -0.662 -6.294 1.00 52.28 82 PHE A CA 1
ATOM 692 C C . PHE A 1 82 ? 5.480 -0.672 -7.673 1.00 52.28 82 PHE A C 1
ATOM 694 O O . PHE A 1 82 ? 5.872 -1.726 -8.165 1.00 52.28 82 PHE A O 1
ATOM 701 N N . PHE A 1 83 ? 5.623 0.507 -8.275 1.00 50.62 83 PHE A N 1
ATOM 702 C CA . PHE A 1 83 ? 6.304 0.738 -9.540 1.00 50.62 83 PHE A CA 1
ATOM 703 C C . PHE A 1 83 ? 6.885 2.157 -9.512 1.00 50.62 83 PHE A C 1
ATOM 705 O O . PHE A 1 83 ? 6.455 2.976 -8.701 1.00 50.62 83 PHE A O 1
ATOM 712 N N . ASP A 1 84 ? 7.842 2.466 -10.392 1.00 52.44 84 ASP A N 1
ATOM 713 C CA . ASP A 1 84 ? 8.182 3.859 -10.705 1.00 52.44 84 ASP A CA 1
ATOM 714 C C . ASP A 1 84 ? 6.863 4.619 -10.919 1.00 52.44 84 ASP A C 1
ATOM 716 O O . ASP A 1 84 ? 6.101 4.279 -11.827 1.00 52.44 84 ASP A O 1
ATOM 720 N N . ASN A 1 85 ? 6.567 5.602 -10.061 1.00 54.97 85 ASN A N 1
ATOM 721 C CA . ASN A 1 85 ? 5.336 6.393 -10.116 1.00 54.97 85 ASN A CA 1
ATOM 722 C C . ASN A 1 85 ? 5.072 6.917 -11.538 1.00 54.97 85 ASN A C 1
ATOM 724 O O . ASN A 1 85 ? 3.926 7.027 -11.959 1.00 54.97 85 ASN A O 1
ATOM 728 N N . LYS A 1 86 ? 6.120 7.138 -12.336 1.00 58.00 86 LYS A N 1
ATOM 729 C CA . LYS A 1 86 ? 6.042 7.546 -13.738 1.00 58.00 86 LYS A CA 1
ATOM 730 C C . LYS A 1 86 ? 5.444 6.471 -14.657 1.00 58.00 86 LYS A C 1
ATOM 732 O O . LYS A 1 86 ? 4.757 6.833 -15.603 1.00 58.00 86 LYS A O 1
ATOM 737 N N . PHE A 1 87 ? 5.640 5.177 -14.397 1.00 63.06 87 PHE A N 1
ATOM 738 C CA . PHE A 1 87 ? 5.061 4.078 -15.185 1.00 63.06 87 PHE A CA 1
ATOM 739 C C . PHE A 1 87 ? 3.543 3.960 -14.985 1.00 63.06 87 PHE A C 1
ATOM 741 O O . PHE A 1 87 ? 2.791 3.927 -15.962 1.00 63.06 87 PHE A O 1
ATOM 748 N N . ILE A 1 88 ? 3.077 3.948 -13.730 1.00 62.53 88 ILE A N 1
ATOM 749 C CA . ILE A 1 88 ? 1.637 3.854 -13.420 1.00 62.53 88 ILE A CA 1
ATOM 750 C C . ILE A 1 88 ? 0.915 5.120 -13.886 1.00 62.53 88 ILE A C 1
ATOM 752 O O . ILE A 1 88 ? -0.109 5.029 -14.567 1.00 62.53 88 ILE A O 1
ATOM 756 N N . LEU A 1 89 ? 1.465 6.296 -13.556 1.00 60.62 89 LEU A N 1
ATOM 757 C CA . LEU A 1 89 ? 0.851 7.583 -13.882 1.00 60.62 89 LEU A CA 1
ATOM 758 C C . LEU A 1 89 ? 0.801 7.831 -15.398 1.00 60.62 89 LEU A C 1
ATOM 760 O O . LEU A 1 89 ? -0.225 8.284 -15.900 1.00 60.62 89 LEU A O 1
ATOM 764 N N . ASN A 1 90 ? 1.863 7.510 -16.149 1.00 62.72 90 ASN A N 1
ATOM 765 C CA . ASN A 1 90 ? 1.901 7.841 -17.578 1.00 62.72 90 ASN A CA 1
ATOM 766 C C . ASN A 1 90 ? 1.203 6.824 -18.473 1.00 62.72 90 ASN A C 1
ATOM 768 O O . ASN A 1 90 ? 0.783 7.194 -19.563 1.00 62.72 90 ASN A O 1
ATOM 772 N N . ILE A 1 91 ? 1.115 5.556 -18.071 1.00 64.12 91 ILE A N 1
ATOM 773 C CA . ILE A 1 91 ? 0.616 4.504 -18.965 1.00 64.12 91 ILE A CA 1
ATOM 774 C C . ILE A 1 91 ? -0.772 4.073 -18.533 1.00 64.12 91 ILE A C 1
ATOM 776 O O . ILE A 1 91 ? -1.730 4.247 -19.280 1.00 64.12 91 ILE A O 1
ATOM 780 N N . LEU A 1 92 ? -0.913 3.570 -17.309 1.00 61.91 92 LEU A N 1
ATOM 781 C CA . LEU A 1 92 ? -2.196 3.040 -16.854 1.00 61.91 92 LEU A CA 1
ATOM 782 C C . LEU A 1 92 ? -3.238 4.153 -16.713 1.00 61.91 92 LEU A C 1
ATOM 784 O O . LEU A 1 92 ? -4.342 4.019 -17.231 1.00 61.91 92 LEU A O 1
ATOM 788 N N . LEU A 1 93 ? -2.873 5.281 -16.101 1.00 62.41 93 LEU A N 1
ATOM 789 C CA . LEU A 1 93 ? -3.784 6.414 -15.908 1.00 62.41 93 LEU A CA 1
ATOM 790 C C . LEU A 1 93 ? -4.134 7.143 -17.212 1.00 62.41 93 LEU A C 1
ATOM 792 O O . LEU A 1 93 ? -5.282 7.545 -17.391 1.00 62.41 93 LEU A O 1
ATOM 796 N N . PHE A 1 94 ? -3.188 7.269 -18.147 1.00 71.56 94 PHE A N 1
ATOM 797 C CA . PHE A 1 94 ? -3.447 7.844 -19.472 1.00 71.56 94 PHE A CA 1
ATOM 798 C C . PHE A 1 94 ? -4.425 6.986 -20.284 1.00 71.56 94 PHE A C 1
ATOM 800 O O . PHE A 1 94 ? -5.420 7.502 -20.794 1.00 71.56 94 PHE A O 1
ATOM 807 N N . HIS A 1 95 ? -4.181 5.674 -20.371 1.00 70.25 95 HIS A N 1
ATOM 808 C CA . HIS A 1 95 ? -5.061 4.757 -21.100 1.00 70.25 95 HIS A CA 1
ATOM 809 C C . HIS A 1 95 ? -6.440 4.639 -20.443 1.00 70.25 95 HIS A C 1
ATOM 811 O O . HIS A 1 95 ? -7.459 4.671 -21.133 1.00 70.25 95 HIS A O 1
ATOM 817 N N . TYR A 1 96 ? -6.488 4.603 -19.108 1.00 67.44 96 TYR A N 1
ATOM 818 C CA . TYR A 1 96 ? -7.737 4.569 -18.352 1.00 67.44 96 TYR A CA 1
ATOM 819 C C . TYR A 1 96 ? -8.575 5.840 -18.549 1.00 67.44 96 TYR A C 1
ATOM 821 O O . TYR A 1 96 ? -9.744 5.752 -18.924 1.00 67.44 96 TYR A O 1
ATOM 829 N N . LYS A 1 97 ? -7.980 7.033 -18.381 1.00 69.12 97 LYS A N 1
ATOM 830 C CA . LYS A 1 97 ? -8.677 8.323 -18.543 1.00 69.12 97 LYS A CA 1
ATOM 831 C C . LYS A 1 97 ? -9.250 8.499 -19.948 1.00 69.12 97 LYS A C 1
ATOM 833 O O . LYS A 1 97 ? -10.348 9.027 -20.105 1.00 69.12 97 LYS A O 1
ATOM 838 N N . ASN A 1 98 ? -8.518 8.035 -20.955 1.00 76.56 98 ASN A N 1
ATOM 839 C CA . ASN A 1 98 ? -8.915 8.164 -22.353 1.00 76.56 98 ASN A CA 1
ATOM 840 C C . ASN A 1 98 ? -9.794 7.001 -22.839 1.00 76.56 98 ASN A C 1
ATOM 842 O O . ASN A 1 98 ? -10.182 6.992 -24.005 1.00 76.56 98 ASN A O 1
ATOM 846 N N . LYS A 1 99 ? -10.105 6.025 -21.969 1.00 80.44 99 LYS A N 1
ATOM 847 C CA . LYS A 1 99 ? -10.830 4.788 -22.304 1.00 80.44 99 LYS A CA 1
ATOM 848 C C . LYS A 1 99 ? -10.243 4.072 -23.528 1.00 80.44 99 LYS A C 1
ATOM 850 O O . LYS A 1 99 ? -10.970 3.437 -24.289 1.00 80.44 99 LYS A O 1
ATOM 855 N N . THR A 1 100 ? -8.928 4.182 -23.727 1.00 81.50 100 THR A N 1
ATOM 856 C CA . THR A 1 100 ? -8.241 3.552 -24.854 1.00 81.50 100 THR A CA 1
ATOM 857 C C . THR A 1 100 ? -7.646 2.222 -24.406 1.00 81.50 100 THR A C 1
ATOM 859 O O . THR A 1 100 ? -6.758 2.204 -23.548 1.00 81.50 100 THR A O 1
ATOM 862 N N . PRO A 1 101 ? -8.108 1.088 -24.959 1.00 74.00 101 PRO A N 1
ATOM 863 C CA . PRO A 1 101 ? -7.509 -0.199 -24.649 1.00 74.00 101 PRO A CA 1
ATOM 864 C C . PRO A 1 101 ? -6.072 -0.234 -25.181 1.00 74.00 101 PRO A C 1
ATOM 866 O O . PRO A 1 101 ? -5.819 0.088 -26.341 1.00 74.00 101 PRO A O 1
ATOM 869 N N . ILE A 1 102 ? -5.124 -0.625 -24.330 1.00 81.88 102 ILE A N 1
ATOM 870 C CA . ILE A 1 102 ? -3.746 -0.902 -24.739 1.00 81.88 102 ILE A CA 1
ATOM 871 C C . ILE A 1 102 ? -3.644 -2.367 -25.164 1.00 81.88 102 ILE A C 1
ATOM 873 O O . ILE A 1 102 ? -4.116 -3.263 -24.460 1.00 81.88 102 ILE A O 1
ATOM 877 N N . SER A 1 103 ? -3.030 -2.628 -26.317 1.00 84.81 103 SER A N 1
ATOM 878 C CA . SER A 1 103 ? -2.800 -4.005 -26.747 1.00 84.81 103 SER A CA 1
ATOM 879 C C . SER A 1 103 ? -1.820 -4.705 -25.796 1.00 84.81 103 SER A C 1
ATOM 881 O O . SER A 1 103 ? -0.942 -4.085 -25.189 1.00 84.81 103 SER A O 1
ATOM 883 N N . THR A 1 104 ? -1.930 -6.026 -25.660 1.00 72.50 104 THR A N 1
ATOM 884 C CA . THR A 1 104 ? -1.024 -6.793 -24.791 1.00 72.50 104 THR A CA 1
ATOM 885 C C . THR A 1 104 ? 0.437 -6.694 -25.242 1.00 72.50 104 THR A C 1
ATOM 887 O O . THR A 1 104 ? 1.337 -6.724 -24.402 1.00 72.50 104 THR A O 1
ATOM 890 N N . SER A 1 105 ? 0.696 -6.573 -26.547 1.00 82.06 105 SER A N 1
ATOM 891 C CA . SER A 1 105 ? 2.042 -6.363 -27.091 1.00 82.06 105 SER A CA 1
ATOM 892 C C . SER A 1 105 ? 2.598 -4.994 -26.717 1.00 82.06 105 SER A C 1
ATOM 894 O O . SER A 1 105 ? 3.727 -4.925 -26.232 1.00 82.06 105 SER A O 1
ATOM 896 N N . ASP A 1 106 ? 1.799 -3.935 -26.847 1.00 78.81 106 ASP A N 1
ATOM 897 C CA . ASP A 1 106 ? 2.230 -2.576 -26.508 1.00 78.81 106 ASP A CA 1
ATOM 898 C C . ASP A 1 106 ? 2.456 -2.447 -25.007 1.00 78.81 106 ASP A C 1
ATOM 900 O O . ASP A 1 106 ? 3.470 -1.906 -24.577 1.00 78.81 106 ASP A O 1
ATOM 904 N N . LEU A 1 107 ? 1.577 -3.033 -24.189 1.00 76.81 107 LEU A N 1
ATOM 905 C CA . LEU A 1 107 ? 1.759 -3.071 -22.742 1.00 76.81 107 LEU A CA 1
ATOM 906 C C . LEU A 1 107 ? 3.052 -3.801 -22.362 1.00 76.81 107 LEU A C 1
ATOM 908 O O . LEU A 1 107 ? 3.819 -3.301 -21.542 1.00 76.81 107 LEU A O 1
ATOM 912 N N . LYS A 1 108 ? 3.336 -4.958 -22.973 1.00 74.69 108 LYS A N 1
ATOM 913 C CA . LYS A 1 108 ? 4.592 -5.693 -22.745 1.00 74.69 108 LYS A CA 1
ATOM 914 C C . LYS A 1 108 ? 5.809 -4.875 -23.167 1.00 74.69 108 LYS A C 1
ATOM 916 O O . LYS A 1 108 ? 6.798 -4.847 -22.434 1.00 74.69 108 LYS A O 1
ATOM 921 N N . GLN A 1 109 ? 5.737 -4.194 -24.308 1.00 79.12 109 GLN A N 1
ATOM 922 C CA . GLN A 1 109 ? 6.804 -3.324 -24.788 1.00 79.12 109 GLN A CA 1
ATOM 923 C C . GLN A 1 109 ? 7.026 -2.151 -23.829 1.00 79.12 109 GLN A C 1
ATOM 925 O O . GLN A 1 109 ? 8.164 -1.857 -23.472 1.00 79.12 109 GLN A O 1
ATOM 930 N N . GLN A 1 110 ? 5.957 -1.523 -23.347 1.00 74.00 110 GLN A N 1
ATOM 931 C CA . GLN A 1 110 ? 6.036 -0.448 -22.369 1.00 74.00 110 GLN A CA 1
ATOM 932 C C . GLN A 1 110 ? 6.621 -0.946 -21.050 1.00 74.00 110 GLN A C 1
ATOM 934 O O . GLN A 1 110 ? 7.635 -0.416 -20.618 1.00 74.00 110 GLN A O 1
ATOM 939 N N . ILE A 1 111 ? 6.092 -2.028 -20.467 1.00 67.00 111 ILE A N 1
ATOM 940 C CA . ILE A 1 111 ? 6.659 -2.661 -19.264 1.00 67.00 111 ILE A CA 1
ATOM 941 C C . ILE A 1 111 ? 8.150 -2.938 -19.458 1.00 67.00 111 ILE A C 1
ATOM 943 O O . ILE A 1 111 ? 8.933 -2.661 -18.560 1.00 67.00 111 ILE A O 1
ATOM 947 N N . SER A 1 112 ? 8.574 -3.429 -20.626 1.00 68.38 112 SER A N 1
ATOM 948 C CA . SER A 1 112 ? 9.986 -3.728 -20.895 1.00 68.38 112 SER A CA 1
ATOM 949 C C . SER A 1 112 ? 10.910 -2.504 -20.870 1.00 68.38 112 SER A C 1
ATOM 951 O O . SER A 1 112 ? 12.088 -2.663 -20.567 1.00 68.38 112 SER A O 1
ATOM 953 N N . LYS A 1 113 ? 10.386 -1.295 -21.124 1.00 68.00 113 LYS A N 1
ATOM 954 C CA . LYS A 1 113 ? 11.144 -0.037 -21.006 1.00 68.00 113 LYS A CA 1
ATOM 955 C C . LYS A 1 113 ? 11.413 0.343 -19.549 1.00 68.00 113 LYS A C 1
ATOM 957 O O . LYS A 1 113 ? 12.452 0.923 -19.264 1.00 68.00 113 LYS A O 1
ATOM 962 N N . TYR A 1 114 ? 10.494 0.006 -18.643 1.00 63.44 114 TYR A N 1
ATOM 963 C CA . TYR A 1 114 ? 10.583 0.332 -17.209 1.00 63.44 114 TYR A CA 1
ATOM 964 C C . TYR A 1 114 ? 11.066 -0.843 -16.354 1.00 63.44 114 TYR A C 1
ATOM 966 O O . TYR A 1 114 ? 11.451 -0.676 -15.198 1.00 63.44 114 TYR A O 1
ATOM 974 N N . LYS A 1 115 ? 11.060 -2.056 -16.909 1.00 52.50 115 LYS A N 1
ATOM 975 C CA . LYS A 1 115 ? 11.619 -3.245 -16.279 1.00 52.50 115 LYS A CA 1
ATOM 976 C C . LYS A 1 115 ? 13.135 -3.126 -16.358 1.00 52.50 115 LYS A C 1
ATOM 978 O O . LYS A 1 115 ? 13.726 -3.443 -17.387 1.00 52.50 115 LYS A O 1
ATOM 983 N N . PHE A 1 116 ? 13.756 -2.653 -15.278 1.00 50.72 116 PHE A N 1
ATOM 984 C CA . PHE A 1 116 ? 15.209 -2.638 -15.143 1.00 50.72 116 PHE A CA 1
ATOM 985 C C . PHE A 1 116 ? 15.777 -3.994 -15.588 1.00 50.72 116 PHE A C 1
ATOM 987 O O . PHE A 1 116 ? 15.434 -5.042 -15.030 1.00 50.72 116 PHE A O 1
ATOM 994 N N . LYS A 1 117 ? 16.623 -3.985 -16.626 1.00 46.59 117 LYS A N 1
ATOM 995 C CA . LYS A 1 117 ? 17.410 -5.155 -17.023 1.00 46.59 117 LYS A CA 1
ATOM 996 C C . LYS A 1 117 ? 18.452 -5.400 -15.932 1.00 46.59 117 LYS A C 1
ATOM 998 O O . LYS A 1 117 ? 19.588 -4.960 -16.049 1.00 46.59 117 LYS A O 1
ATOM 1003 N N . LEU A 1 118 ? 18.077 -6.118 -14.877 1.00 44.47 118 LEU A N 1
ATOM 1004 C CA . LEU A 1 118 ? 19.062 -6.838 -14.078 1.00 44.47 118 LEU A CA 1
ATOM 1005 C C . LEU A 1 118 ? 19.662 -7.896 -14.999 1.00 44.47 118 LEU A C 1
ATOM 1007 O O . LEU A 1 118 ? 18.985 -8.843 -15.413 1.00 44.47 118 LEU A O 1
ATOM 1011 N N . ASN A 1 119 ? 20.905 -7.663 -15.408 1.00 42.31 119 ASN A N 1
ATOM 1012 C CA . ASN A 1 119 ? 21.615 -8.548 -16.305 1.00 42.31 119 ASN A CA 1
ATOM 1013 C C . ASN A 1 119 ? 21.798 -9.890 -15.580 1.00 42.31 119 ASN A C 1
ATOM 1015 O O . ASN A 1 119 ? 22.580 -10.003 -14.639 1.00 42.31 119 ASN A O 1
ATOM 1019 N N . LYS A 1 120 ? 21.030 -10.913 -15.981 1.00 44.34 120 LYS A N 1
ATOM 1020 C CA . LYS A 1 120 ? 21.014 -12.240 -15.334 1.00 44.34 120 LYS A CA 1
ATOM 1021 C C . LYS A 1 120 ? 22.394 -12.910 -15.267 1.00 44.34 120 LYS A C 1
ATOM 1023 O O . LYS A 1 120 ? 22.559 -13.857 -14.506 1.00 44.34 120 LYS A O 1
ATOM 1028 N N . TYR A 1 121 ? 23.370 -12.423 -16.031 1.00 43.28 121 TYR A N 1
ATOM 1029 C CA . TYR A 1 121 ? 24.717 -12.980 -16.096 1.00 43.28 121 TYR A CA 1
ATOM 1030 C C . TYR A 1 121 ? 25.617 -12.677 -14.884 1.00 43.28 121 TYR A C 1
ATOM 1032 O O . TYR A 1 121 ? 26.623 -13.366 -14.735 1.00 43.28 121 TYR A O 1
ATOM 1040 N N . ASN A 1 122 ? 25.244 -11.765 -13.974 1.00 44.62 122 ASN A N 1
ATOM 1041 C CA . ASN A 1 122 ? 26.080 -11.446 -12.802 1.00 44.62 122 ASN A CA 1
ATOM 1042 C C . ASN A 1 122 ? 25.609 -12.067 -11.474 1.00 44.62 122 ASN A C 1
ATOM 1044 O O . ASN A 1 122 ? 26.384 -12.137 -10.525 1.00 44.62 122 ASN A O 1
ATOM 1048 N N . ILE A 1 123 ? 24.387 -12.609 -11.398 1.00 45.06 123 ILE A N 1
ATOM 1049 C CA . ILE A 1 123 ? 23.824 -13.111 -10.125 1.00 45.06 123 ILE A CA 1
ATOM 1050 C C . ILE A 1 123 ? 24.508 -14.416 -9.662 1.00 45.06 123 ILE A C 1
ATOM 1052 O O . ILE A 1 123 ? 24.524 -14.725 -8.475 1.00 45.06 123 ILE A O 1
ATOM 1056 N N . TYR A 1 124 ? 25.146 -15.163 -10.571 1.00 47.25 124 TYR A N 1
ATOM 1057 C CA . TYR A 1 124 ? 25.821 -16.426 -10.239 1.00 47.25 124 TYR A CA 1
ATOM 1058 C C . TYR A 1 124 ? 27.340 -16.312 -10.061 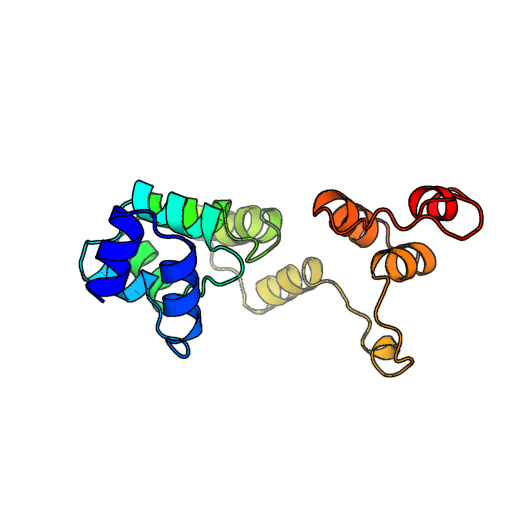1.00 47.25 124 TYR A C 1
ATOM 1060 O O . TYR A 1 124 ? 28.011 -17.336 -9.925 1.00 47.25 124 TYR A O 1
ATOM 1068 N N . ARG A 1 125 ? 27.915 -15.099 -10.042 1.00 43.06 125 ARG A N 1
ATOM 1069 C CA . ARG A 1 125 ? 29.377 -14.946 -9.968 1.00 43.06 125 ARG A CA 1
ATOM 1070 C C . ARG A 1 125 ? 29.863 -13.880 -8.985 1.00 43.06 125 ARG A C 1
ATOM 1072 O O . ARG A 1 125 ? 30.714 -13.078 -9.340 1.00 43.06 125 ARG A O 1
ATOM 1079 N N . ARG A 1 126 ? 29.392 -13.937 -7.733 1.00 39.66 126 ARG A N 1
ATOM 1080 C CA . ARG A 1 126 ? 30.204 -13.857 -6.492 1.00 39.66 126 ARG A CA 1
ATOM 1081 C C . ARG A 1 126 ? 29.309 -13.633 -5.273 1.00 39.66 126 ARG A C 1
ATOM 1083 O O . ARG A 1 126 ? 28.466 -12.746 -5.249 1.00 39.66 126 ARG A O 1
ATOM 1090 N N . ASN A 1 127 ? 29.565 -14.426 -4.236 1.00 46.19 127 ASN A N 1
ATOM 1091 C CA . ASN A 1 127 ? 29.133 -14.189 -2.862 1.00 46.19 127 ASN A CA 1
ATOM 1092 C C . ASN A 1 127 ? 29.841 -12.951 -2.285 1.00 46.19 127 ASN A C 1
ATOM 1094 O O . ASN A 1 127 ? 30.728 -13.075 -1.444 1.00 46.19 127 ASN A O 1
ATOM 1098 N N . THR A 1 128 ? 29.445 -11.757 -2.709 1.00 43.91 128 THR A N 1
ATOM 1099 C CA . THR A 1 128 ? 29.721 -10.525 -1.964 1.00 43.91 128 THR A CA 1
ATOM 1100 C C . THR A 1 128 ? 28.451 -9.696 -1.952 1.00 43.91 128 THR A C 1
ATOM 1102 O O . THR A 1 128 ? 28.061 -9.078 -2.937 1.00 43.91 128 THR A O 1
ATOM 1105 N N . CYS A 1 129 ? 27.753 -9.752 -0.824 1.00 51.06 129 CYS A N 1
ATOM 1106 C CA . CYS A 1 129 ? 26.674 -8.832 -0.523 1.00 51.06 129 CYS A CA 1
ATOM 1107 C C . CYS A 1 129 ? 27.266 -7.418 -0.413 1.00 51.06 129 CYS A C 1
ATOM 1109 O O . CYS A 1 129 ? 28.087 -7.170 0.468 1.00 51.06 129 CYS A O 1
ATOM 1111 N N . GLY A 1 130 ? 26.826 -6.513 -1.286 1.00 56.81 130 GLY A N 1
ATOM 1112 C CA . GLY A 1 130 ? 27.231 -5.105 -1.314 1.00 56.81 130 GLY A CA 1
ATOM 1113 C C . GLY A 1 130 ? 28.180 -4.869 -2.484 1.00 56.81 130 GLY A C 1
ATOM 1114 O O . GLY A 1 130 ? 29.218 -5.499 -2.549 1.00 56.81 130 GLY A O 1
ATOM 1115 N N . ASN A 1 131 ? 27.873 -4.046 -3.478 1.00 67.69 131 ASN A N 1
ATOM 1116 C CA . ASN A 1 131 ? 27.255 -2.737 -3.367 1.00 67.69 131 ASN A CA 1
ATOM 1117 C C . ASN A 1 131 ? 26.541 -2.441 -4.701 1.00 67.69 131 ASN A C 1
ATOM 1119 O O . ASN A 1 131 ? 27.193 -2.248 -5.721 1.00 67.69 131 ASN A O 1
ATOM 1123 N N . TYR A 1 132 ? 25.202 -2.411 -4.725 1.00 64.00 132 TYR A N 1
ATOM 1124 C CA . TYR A 1 132 ? 24.430 -2.158 -5.960 1.00 64.00 132 TYR A CA 1
ATOM 1125 C C . TYR A 1 132 ? 24.830 -0.849 -6.665 1.00 64.00 132 TYR A C 1
ATOM 1127 O O . TYR A 1 132 ? 24.655 -0.709 -7.872 1.00 64.00 132 TYR A O 1
ATOM 1135 N N . LEU A 1 133 ? 25.378 0.099 -5.903 1.00 66.00 133 LEU A N 1
ATOM 1136 C CA . LEU A 1 133 ? 25.933 1.351 -6.402 1.00 66.00 133 LEU A CA 1
ATOM 1137 C C . LEU A 1 133 ? 27.263 1.158 -7.148 1.00 66.00 133 LEU A C 1
ATOM 1139 O O . LEU A 1 133 ? 27.414 1.725 -8.221 1.00 66.00 133 LEU A O 1
ATOM 1143 N N . GLU A 1 134 ? 28.183 0.328 -6.646 1.00 65.31 134 GLU A N 1
ATOM 1144 C CA . GLU A 1 134 ? 29.454 0.026 -7.335 1.00 65.31 134 GLU A CA 1
ATOM 1145 C C . GLU A 1 134 ? 29.198 -0.701 -8.660 1.00 65.31 134 GLU A C 1
ATOM 1147 O O . GLU A 1 134 ? 29.825 -0.405 -9.678 1.00 65.31 134 GLU A O 1
ATOM 1152 N N . GLU A 1 135 ? 28.224 -1.615 -8.686 1.00 69.81 135 GLU A N 1
ATOM 1153 C CA . GLU A 1 135 ? 27.838 -2.297 -9.924 1.00 69.81 135 GLU A CA 1
ATOM 1154 C C . GLU A 1 135 ? 27.182 -1.329 -10.923 1.00 69.81 135 GLU A C 1
ATOM 1156 O O . GLU A 1 135 ? 27.479 -1.373 -12.117 1.00 69.81 135 GLU A O 1
ATOM 1161 N N . ALA A 1 136 ? 26.341 -0.402 -10.451 1.00 67.12 136 ALA A N 1
ATOM 1162 C CA . ALA A 1 136 ? 25.744 0.624 -11.306 1.00 67.12 136 ALA A CA 1
ATOM 1163 C C . ALA A 1 136 ? 26.797 1.579 -11.897 1.00 67.12 136 ALA A C 1
ATOM 1165 O O . ALA A 1 136 ? 26.727 1.879 -13.092 1.00 67.12 136 ALA A O 1
ATOM 1166 N N . CYS A 1 137 ? 27.778 2.007 -11.091 1.00 67.56 137 CYS A N 1
ATOM 1167 C CA . CYS A 1 137 ? 28.888 2.853 -11.531 1.00 67.56 137 CYS A CA 1
ATOM 1168 C C . CYS A 1 137 ? 29.792 2.130 -12.537 1.00 67.56 137 CYS A C 1
ATOM 1170 O O . CYS A 1 137 ? 30.027 2.642 -13.627 1.00 67.56 137 CYS A O 1
ATOM 1172 N N . SER A 1 138 ? 30.245 0.912 -12.222 1.00 70.25 138 SER A N 1
ATOM 1173 C CA . SER A 1 138 ? 31.143 0.138 -13.099 1.00 70.25 138 SER A CA 1
ATOM 1174 C C . SER A 1 138 ? 30.504 -0.252 -14.434 1.00 70.25 138 SER A C 1
ATOM 1176 O O . SER A 1 138 ? 31.203 -0.402 -15.434 1.00 70.25 138 SER A O 1
ATOM 1178 N N . CYS A 1 139 ? 29.175 -0.375 -14.478 1.00 72.00 139 CYS A N 1
ATOM 1179 C CA . CYS A 1 139 ? 28.436 -0.618 -15.714 1.00 72.00 139 CYS A CA 1
ATOM 1180 C C . CYS A 1 139 ? 28.079 0.664 -16.492 1.00 72.00 139 CYS A C 1
ATOM 1182 O O . CYS A 1 139 ? 27.423 0.556 -17.529 1.00 72.00 139 CYS A O 1
ATOM 1184 N N . GLY A 1 140 ? 28.429 1.859 -15.995 1.00 70.25 140 GLY A N 1
ATOM 1185 C CA . GLY A 1 140 ? 28.066 3.139 -16.619 1.00 70.25 140 GLY A CA 1
ATOM 1186 C C . GLY A 1 140 ? 26.552 3.376 -16.698 1.00 70.25 140 GLY A C 1
ATOM 1187 O O . GLY A 1 140 ? 26.063 4.044 -17.606 1.00 70.25 140 GLY A O 1
ATOM 1188 N N . ASN A 1 141 ? 25.773 2.776 -15.792 1.00 68.75 141 ASN A N 1
ATOM 1189 C CA . ASN A 1 141 ? 24.315 2.829 -15.839 1.00 68.75 141 ASN A CA 1
ATOM 1190 C C . ASN A 1 141 ? 23.781 3.972 -14.968 1.00 68.75 141 ASN A C 1
ATOM 1192 O O . ASN A 1 141 ? 23.249 3.760 -13.875 1.00 68.75 141 ASN A O 1
ATOM 1196 N N . GLU A 1 142 ? 23.912 5.193 -15.486 1.00 73.19 142 GLU A N 1
ATOM 1197 C CA . GLU A 1 142 ? 23.554 6.443 -14.804 1.00 73.19 142 GLU A CA 1
ATOM 1198 C C . GLU A 1 142 ? 22.119 6.445 -14.259 1.00 73.19 142 GLU A C 1
ATOM 1200 O O . GLU A 1 142 ? 21.863 6.905 -13.148 1.00 73.19 142 GLU A O 1
ATOM 1205 N N . ASN A 1 143 ? 21.169 5.864 -14.997 1.00 69.81 143 ASN A N 1
ATOM 1206 C CA . ASN A 1 143 ? 19.768 5.808 -14.577 1.00 69.81 143 ASN A CA 1
ATOM 1207 C C . ASN A 1 143 ? 19.574 4.968 -13.309 1.00 69.81 143 ASN A C 1
ATOM 1209 O O . ASN A 1 143 ? 18.802 5.345 -12.427 1.00 69.81 143 ASN A O 1
ATOM 1213 N N . VAL A 1 144 ? 20.277 3.835 -13.204 1.00 66.44 144 VAL A N 1
ATOM 1214 C CA . VAL A 1 144 ? 20.253 2.991 -12.002 1.00 66.44 144 VAL A CA 1
ATOM 1215 C C . VAL A 1 144 ? 20.980 3.689 -10.861 1.00 66.44 144 VAL A C 1
ATOM 1217 O O . VAL A 1 144 ? 20.472 3.700 -9.743 1.00 66.44 144 VAL A O 1
ATOM 1220 N N . PHE A 1 145 ? 22.112 4.335 -11.140 1.00 72.12 145 PHE A N 1
ATOM 1221 C CA . PHE A 1 145 ? 22.840 5.117 -10.147 1.00 72.12 145 PHE A CA 1
ATOM 1222 C C . PHE A 1 145 ? 21.955 6.211 -9.530 1.00 72.12 145 PHE A C 1
ATOM 1224 O O . PHE A 1 145 ? 21.708 6.190 -8.324 1.00 72.12 145 PHE A O 1
ATOM 1231 N N . PHE A 1 146 ? 21.373 7.101 -10.341 1.00 74.50 146 PHE A N 1
ATOM 1232 C CA . PHE A 1 146 ? 20.500 8.170 -9.845 1.00 74.50 146 PHE A CA 1
ATOM 1233 C C . PHE A 1 146 ? 19.273 7.639 -9.107 1.00 74.50 146 PHE A C 1
ATOM 1235 O O . PHE A 1 146 ? 18.855 8.226 -8.108 1.00 74.50 146 PHE A O 1
ATOM 1242 N N . PHE A 1 147 ? 18.710 6.518 -9.558 1.00 72.31 147 PHE A N 1
ATOM 1243 C CA . PHE A 1 147 ? 17.616 5.852 -8.863 1.00 72.31 147 PHE A CA 1
ATOM 1244 C C . PHE A 1 147 ? 18.035 5.386 -7.457 1.00 72.31 147 PHE A C 1
ATOM 1246 O O . PHE A 1 147 ? 17.352 5.692 -6.478 1.00 72.31 147 PHE A O 1
ATOM 1253 N N . LEU A 1 148 ? 19.181 4.709 -7.329 1.00 67.12 148 LEU A N 1
ATOM 1254 C CA . LEU A 1 148 ? 19.702 4.219 -6.047 1.00 67.12 148 LEU A CA 1
ATOM 1255 C C . LEU A 1 148 ? 20.067 5.366 -5.087 1.00 67.12 148 LEU A C 1
ATOM 1257 O O . LEU A 1 148 ? 19.750 5.288 -3.897 1.00 67.12 148 LEU A O 1
ATOM 1261 N N . ILE A 1 149 ? 20.664 6.451 -5.601 1.00 66.38 149 ILE A N 1
ATOM 1262 C CA . ILE A 1 149 ? 20.940 7.677 -4.833 1.00 66.38 149 ILE A CA 1
ATOM 1263 C C . ILE A 1 149 ? 19.631 8.299 -4.328 1.00 66.38 149 ILE A C 1
ATOM 1265 O O . ILE A 1 149 ? 19.484 8.564 -3.134 1.00 66.38 149 ILE A O 1
ATOM 1269 N N . ARG A 1 150 ? 18.649 8.491 -5.220 1.00 74.00 150 ARG A N 1
ATOM 1270 C CA . ARG A 1 150 ? 17.362 9.136 -4.907 1.00 74.00 150 ARG A CA 1
ATOM 1271 C C . ARG A 1 150 ? 16.549 8.368 -3.865 1.00 74.00 150 ARG A C 1
ATOM 1273 O O . ARG A 1 150 ? 15.804 8.982 -3.107 1.00 74.00 150 ARG A O 1
ATOM 1280 N N . HIS A 1 151 ? 16.703 7.048 -3.812 1.00 67.94 151 HIS A N 1
ATOM 1281 C CA . HIS A 1 151 ? 16.027 6.188 -2.842 1.00 67.94 151 HIS A CA 1
ATOM 1282 C C . HIS A 1 151 ? 16.852 5.901 -1.576 1.00 67.94 151 HIS A C 1
ATOM 1284 O O . HIS A 1 151 ? 16.455 5.062 -0.769 1.00 67.94 151 HIS A O 1
ATOM 1290 N N . GLY A 1 152 ? 17.964 6.614 -1.359 1.00 59.78 152 GLY A N 1
ATOM 1291 C CA . GLY A 1 152 ? 18.701 6.579 -0.093 1.00 59.78 152 GLY A CA 1
ATOM 1292 C C . GLY A 1 152 ? 19.459 5.274 0.161 1.00 59.78 152 GLY A C 1
ATOM 1293 O O . GLY A 1 152 ? 19.766 4.961 1.308 1.00 59.78 152 GLY A O 1
ATOM 1294 N N . ILE A 1 153 ? 19.785 4.517 -0.893 1.00 60.81 153 ILE A N 1
ATOM 1295 C CA . ILE A 1 153 ? 20.556 3.261 -0.805 1.00 60.81 153 ILE A CA 1
ATOM 1296 C C . ILE A 1 153 ? 22.064 3.541 -0.610 1.00 60.81 153 ILE A C 1
ATOM 1298 O O . ILE A 1 153 ? 22.880 2.629 -0.497 1.00 60.81 153 ILE A O 1
ATOM 1302 N N . VAL A 1 154 ? 22.453 4.813 -0.484 1.00 58.41 154 VAL A N 1
ATOM 1303 C CA . VAL A 1 154 ? 23.818 5.216 -0.136 1.00 58.41 154 VAL A CA 1
ATOM 1304 C C . VAL A 1 154 ? 24.063 4.956 1.345 1.00 58.41 154 VAL A C 1
ATOM 1306 O O . VAL A 1 154 ? 23.761 5.781 2.209 1.00 58.41 154 VAL A O 1
ATOM 1309 N N . ARG A 1 155 ? 24.654 3.804 1.661 1.00 56.94 155 ARG A N 1
ATOM 1310 C CA . ARG A 1 155 ? 25.386 3.670 2.922 1.00 56.94 155 ARG A CA 1
ATOM 1311 C C . ARG A 1 155 ? 26.563 4.645 2.879 1.00 56.94 155 ARG A C 1
ATOM 1313 O O . ARG A 1 155 ? 27.298 4.664 1.896 1.00 56.94 155 ARG A O 1
ATOM 1320 N N . LYS A 1 156 ? 26.759 5.424 3.947 1.00 58.78 156 LYS A N 1
ATOM 1321 C CA . LYS A 1 156 ? 27.982 6.214 4.182 1.00 58.78 156 LYS A CA 1
ATOM 1322 C C . LYS A 1 156 ? 29.161 5.286 4.497 1.00 58.78 156 LYS A C 1
ATOM 1324 O O . LYS A 1 156 ? 29.696 5.308 5.599 1.00 58.78 156 LYS A O 1
ATOM 1329 N N . ASN A 1 157 ? 29.497 4.405 3.570 1.00 60.62 157 ASN A N 1
ATOM 1330 C CA . ASN A 1 157 ? 30.692 3.594 3.680 1.00 60.62 157 ASN A CA 1
ATOM 1331 C C . ASN A 1 157 ? 31.787 4.359 2.943 1.00 60.62 157 ASN A C 1
ATOM 1333 O O . ASN A 1 157 ? 31.765 4.448 1.718 1.00 60.62 157 ASN A O 1
ATOM 1337 N N . GLU A 1 158 ? 32.676 4.973 3.713 1.00 71.75 158 GLU A N 1
ATOM 1338 C CA . GLU A 1 158 ? 33.939 5.503 3.212 1.00 71.75 158 GLU A CA 1
ATOM 1339 C C . GLU A 1 158 ? 34.913 4.328 3.050 1.00 71.75 158 GLU A C 1
ATOM 1341 O O . GLU A 1 158 ? 34.925 3.406 3.875 1.00 71.75 158 GLU A O 1
ATOM 1346 N N . ASN A 1 159 ? 35.693 4.315 1.968 1.00 70.06 159 ASN A N 1
ATOM 1347 C CA . ASN A 1 159 ? 36.773 3.342 1.816 1.00 70.06 159 ASN A CA 1
ATOM 1348 C C . ASN A 1 159 ? 37.923 3.662 2.799 1.00 70.06 159 ASN A C 1
ATOM 1350 O O . ASN A 1 159 ? 37.881 4.648 3.536 1.00 70.06 159 ASN A O 1
ATOM 1354 N N . ILE A 1 160 ? 38.982 2.844 2.819 1.00 77.88 160 ILE A N 1
ATOM 1355 C CA . ILE A 1 160 ? 40.142 3.070 3.709 1.00 77.88 160 ILE A CA 1
ATOM 1356 C C . ILE A 1 160 ? 40.862 4.411 3.464 1.00 77.88 160 ILE A C 1
ATOM 1358 O O . ILE A 1 160 ? 41.673 4.822 4.289 1.00 77.88 160 ILE A O 1
ATOM 1362 N N . PHE A 1 161 ? 40.567 5.083 2.349 1.00 79.00 161 PHE A N 1
ATOM 1363 C CA . PHE A 1 161 ? 41.093 6.396 1.980 1.00 79.00 161 PHE A CA 1
ATOM 1364 C C . PHE A 1 161 ? 40.133 7.547 2.325 1.00 79.00 161 PHE A C 1
ATOM 1366 O O . PHE A 1 161 ? 40.425 8.696 2.004 1.00 79.00 161 PHE A O 1
ATOM 1373 N N . GLY A 1 162 ? 38.995 7.271 2.971 1.00 77.44 162 GLY A N 1
ATOM 1374 C CA . GLY A 1 162 ? 37.976 8.281 3.266 1.00 77.44 162 GLY A CA 1
ATOM 1375 C C . GLY A 1 162 ? 37.132 8.680 2.049 1.00 77.44 162 GLY A C 1
ATOM 1376 O O . GLY A 1 162 ? 36.339 9.617 2.126 1.00 77.44 162 GLY A O 1
ATOM 1377 N N . GLU A 1 163 ? 37.290 8.004 0.908 1.00 78.69 163 GLU A N 1
ATOM 1378 C CA . GLU A 1 163 ? 36.532 8.316 -0.299 1.00 78.69 163 GLU A CA 1
ATOM 1379 C C . GLU A 1 163 ? 35.147 7.671 -0.209 1.00 78.69 163 GLU A C 1
ATOM 1381 O O . GLU A 1 163 ? 34.984 6.509 0.178 1.00 78.69 163 GLU A O 1
ATOM 1386 N N . THR A 1 164 ? 34.126 8.434 -0.588 1.00 70.69 164 THR A N 1
ATOM 1387 C CA . THR A 1 164 ? 32.774 7.898 -0.743 1.00 70.69 164 THR A CA 1
ATOM 1388 C C . THR A 1 164 ? 32.601 7.306 -2.137 1.00 70.69 164 THR A C 1
ATOM 1390 O O . THR A 1 164 ? 33.309 7.654 -3.076 1.00 70.69 164 THR A O 1
ATOM 1393 N N . LEU A 1 165 ? 31.571 6.486 -2.311 1.00 66.25 165 LEU A N 1
ATOM 1394 C CA . LEU A 1 165 ? 31.139 5.981 -3.620 1.00 66.25 165 LEU A CA 1
ATOM 1395 C C . LEU A 1 165 ? 30.889 7.094 -4.663 1.00 66.25 165 LEU A C 1
ATOM 1397 O O . LEU A 1 165 ? 30.977 6.861 -5.864 1.00 66.25 165 LEU A O 1
ATOM 1401 N N . LEU A 1 166 ? 30.599 8.318 -4.202 1.00 61.94 166 LEU A N 1
ATOM 1402 C CA . LEU A 1 166 ? 30.452 9.501 -5.051 1.00 61.94 166 LEU A CA 1
ATOM 1403 C C . LEU A 1 166 ? 31.796 9.977 -5.633 1.00 61.94 166 LEU A C 1
ATOM 1405 O O . LEU A 1 166 ? 31.818 10.536 -6.721 1.00 61.94 166 LEU A O 1
ATOM 1409 N N . PHE A 1 167 ? 32.904 9.762 -4.917 1.00 65.62 167 PHE A N 1
ATOM 1410 C CA . PHE A 1 167 ? 34.253 10.095 -5.382 1.00 65.62 167 PHE A CA 1
ATOM 1411 C C . PHE A 1 167 ? 34.726 9.140 -6.484 1.00 65.62 167 PHE A C 1
ATOM 1413 O O . PHE A 1 167 ? 35.296 9.603 -7.468 1.00 65.62 167 PHE A O 1
ATOM 1420 N N . GLU A 1 168 ? 34.452 7.835 -6.367 1.00 62.34 168 GLU A N 1
ATOM 1421 C CA . GLU A 1 168 ? 34.786 6.861 -7.420 1.00 62.34 168 GLU A CA 1
ATOM 1422 C C . GLU A 1 168 ? 34.009 7.103 -8.716 1.00 62.34 168 GLU A C 1
ATOM 1424 O O . GLU A 1 168 ? 34.573 6.963 -9.794 1.00 62.34 168 GLU A O 1
ATOM 1429 N N . ALA A 1 169 ? 32.740 7.511 -8.626 1.00 58.09 169 ALA A N 1
ATOM 1430 C CA . ALA A 1 169 ? 31.917 7.805 -9.801 1.00 58.09 169 ALA A CA 1
ATOM 1431 C C . ALA A 1 169 ? 32.399 9.027 -10.611 1.00 58.09 169 ALA A C 1
ATOM 1433 O O . ALA A 1 169 ? 31.978 9.203 -11.751 1.00 58.09 169 ALA A O 1
ATOM 1434 N N . CYS A 1 170 ? 33.245 9.876 -10.019 1.00 55.22 170 CYS A N 1
ATOM 1435 C CA . CYS A 1 170 ? 33.757 11.109 -10.621 1.00 55.22 170 CYS A CA 1
ATOM 1436 C C . CYS A 1 170 ? 35.212 10.997 -11.119 1.00 55.22 170 CYS A C 1
ATOM 1438 O O . CYS A 1 170 ? 35.776 12.016 -11.522 1.00 55.22 170 CYS A O 1
ATOM 1440 N N . ARG A 1 171 ? 35.831 9.808 -11.053 1.00 57.53 171 ARG A N 1
ATOM 1441 C CA . ARG A 1 171 ? 37.124 9.515 -11.697 1.00 57.53 171 ARG A CA 1
ATOM 1442 C C . ARG A 1 171 ? 36.921 9.107 -13.151 1.00 57.53 171 ARG A C 1
ATOM 1444 O O . ARG A 1 171 ? 37.765 9.530 -13.970 1.00 57.53 171 ARG A O 1
#

Secondary structure (DSSP, 8-state):
-HHHHHHHHTT-HHHHHHHHHHTTT--HHHHHHHTT---HHHHHHHHHHHGGG----HHHHHHHHHTT-HHHHHHHHHH--SS-HHHIIIIIHHHHHTT-PPPHHHHHHHHHHHS----TTSTTS------HHHHHHHTT-HHHHHHHHHTT-------TTS--HHHHTT-

Foldseek 3Di:
DVQLLVCLVVVVLVSNLVVLVVPVPPQPQQVCVVVVNDDLVSLLSCLVRPVVSHDDDPVNQVVCVVVVVVSSVVSCLVRHPPFDNCLCVVPVVVCVVVVNDDDPVRVVVSVVVRPPCPPPVPPPPDPDDDDQLVVCLVVVPVVSNVVCVVVPSQDCDQDPVRDGSVNVSVD

Organism: NCBI:txid1754192

pLDDT: mean 75.89, std 15.52, range [39.66, 96.88]

Radius of gyration: 20.41 Å; chains: 1; bounding box: 58×28×47 Å